Protein AF-A0A359LTV9-F1 (afdb_monomer)

Radius of gyration: 16.1 Å; Cα contacts (8 Å, |Δi|>4): 84; chains: 1; bounding box: 39×19×38 Å

pLDDT: mean 91.82, std 6.47, range [71.12, 98.25]

Secondary structure (DSS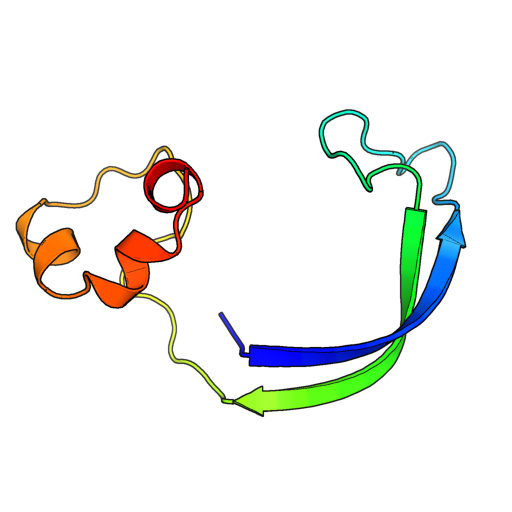P, 8-state):
--EEEEEEEEEEPPTTT--TTSTTTTEEEEEEEEEEEE--PPPSS-SSSS----HHHHHHTHHHHTTSHHHH-

Fo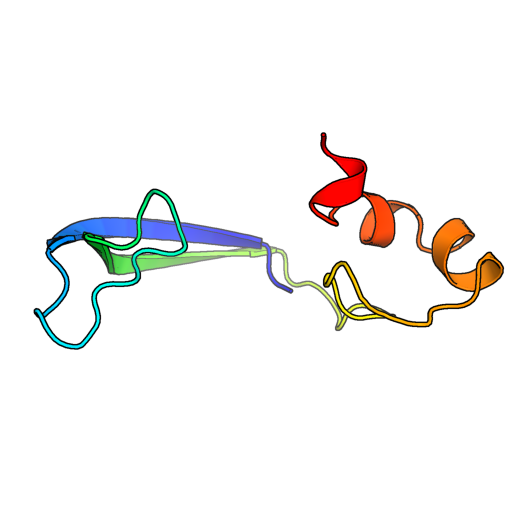ldseek 3Di:
DFDKDFDFDKDADDPVQQDPVDPCRRIDGDTPDMDGPGDDDDDPDDLEPDDPDDPVSCVVVVVSPCSRPVNVD

Mean predicted aligned error: 4.67 Å

Sequence (73 aa):
EYVVAVEGHVELRSPETINATIPTGEVEVVADRVWLLNESRTPPFPLEDHVDVSEDARLEFRYVDLRRPRMQR

Structure (mmCIF, N/CA/C/O backbone):
data_AF-A0A359LTV9-F1
#
_entry.id   AF-A0A359LTV9-F1
#
loop_
_atom_site.group_PDB
_atom_site.id
_atom_site.type_symbol
_atom_site.label_atom_id
_atom_site.label_alt_id
_atom_site.label_comp_id
_atom_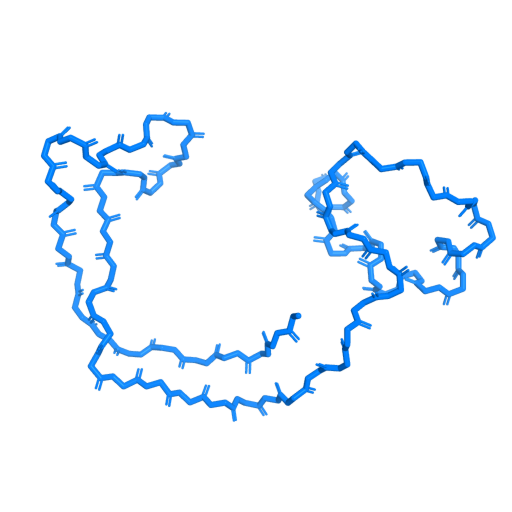site.label_asym_id
_atom_site.label_entity_id
_atom_site.label_seq_id
_atom_site.pdbx_PDB_ins_code
_atom_site.Cartn_x
_atom_site.Cartn_y
_atom_site.Cartn_z
_atom_site.occupancy
_atom_site.B_iso_or_equiv
_atom_site.auth_seq_id
_atom_site.auth_comp_id
_atom_site.auth_asym_id
_atom_site.auth_atom_id
_atom_site.pdbx_PDB_model_num
ATOM 1 N N . GLU A 1 1 ? 2.688 -4.705 -5.904 1.00 86.25 1 GLU A N 1
ATOM 2 C CA . GLU A 1 1 ? 2.427 -3.249 -5.861 1.00 86.25 1 GLU A CA 1
ATOM 3 C C . GLU A 1 1 ? 1.243 -2.905 -6.740 1.00 86.25 1 GLU A C 1
ATOM 5 O O . GLU A 1 1 ? 1.23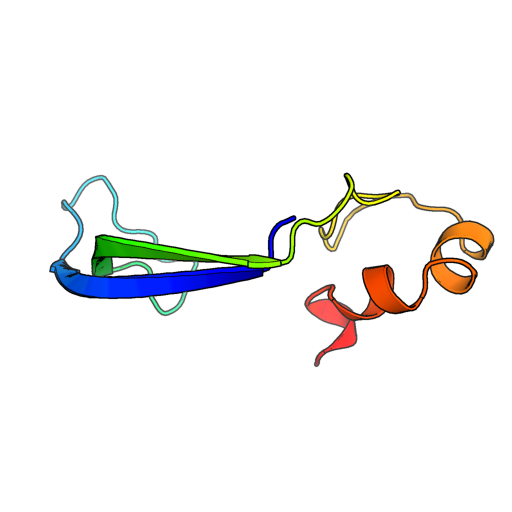5 -3.352 -7.874 1.00 86.25 1 GLU A O 1
ATOM 10 N N . TYR A 1 2 ? 0.279 -2.136 -6.237 1.00 93.75 2 TYR A N 1
ATOM 11 C CA . TYR A 1 2 ? -0.864 -1.608 -6.992 1.00 93.75 2 TYR A CA 1
ATOM 12 C C . TYR A 1 2 ? -0.981 -0.107 -6.729 1.00 93.75 2 TYR A C 1
ATOM 14 O O . TYR A 1 2 ? -0.558 0.359 -5.670 1.00 93.75 2 TYR A O 1
ATOM 22 N N . VAL A 1 3 ? -1.557 0.648 -7.668 1.00 95.88 3 VAL A N 1
ATOM 23 C CA . VAL A 1 3 ? -1.905 2.055 -7.430 1.00 95.88 3 VAL A CA 1
ATOM 24 C C . VAL A 1 3 ? -3.386 2.109 -7.093 1.00 95.88 3 VAL A C 1
ATOM 26 O O . VAL A 1 3 ? -4.230 1.802 -7.936 1.00 95.88 3 VAL A O 1
ATOM 29 N N . VAL A 1 4 ? -3.697 2.471 -5.852 1.00 97.06 4 VAL A N 1
ATOM 30 C CA . VAL A 1 4 ? -5.065 2.482 -5.330 1.00 97.06 4 VAL A CA 1
ATOM 31 C C . VA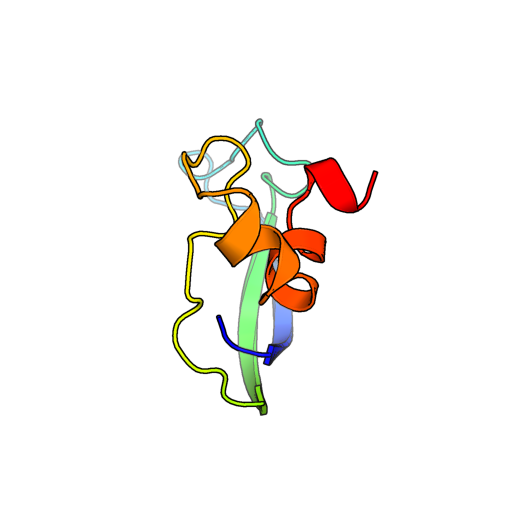L A 1 4 ? -5.414 3.839 -4.738 1.00 97.06 4 VAL A C 1
ATOM 33 O O . VAL A 1 4 ? -4.547 4.540 -4.217 1.00 97.06 4 VAL A O 1
ATOM 36 N N . ALA A 1 5 ? -6.695 4.186 -4.802 1.00 97.50 5 ALA A N 1
ATOM 37 C CA . ALA A 1 5 ? -7.294 5.214 -3.963 1.00 97.50 5 ALA A CA 1
ATOM 38 C C . ALA A 1 5 ? -8.228 4.536 -2.960 1.00 97.50 5 ALA A C 1
ATOM 40 O O . ALA A 1 5 ? -8.927 3.584 -3.310 1.00 97.50 5 ALA A O 1
ATOM 41 N N . VAL A 1 6 ? -8.240 5.025 -1.725 1.00 97.62 6 VAL A N 1
ATOM 42 C CA . VAL A 1 6 ? -9.091 4.511 -0.648 1.00 97.62 6 VAL A CA 1
ATOM 43 C C . VAL A 1 6 ? -9.829 5.692 -0.027 1.00 97.62 6 VAL A C 1
ATOM 45 O O . VAL A 1 6 ? -9.204 6.699 0.297 1.00 97.62 6 VAL A O 1
ATOM 48 N N . GLU A 1 7 ? -11.147 5.570 0.118 1.00 98.25 7 GLU A N 1
ATOM 49 C CA . GLU A 1 7 ? -12.000 6.488 0.880 1.00 98.25 7 GLU A CA 1
ATOM 50 C C . GLU A 1 7 ? -12.582 5.717 2.066 1.00 98.25 7 GLU A C 1
ATOM 52 O O . GLU A 1 7 ? -13.005 4.566 1.935 1.00 98.25 7 GLU A O 1
ATOM 57 N N . GLY A 1 8 ? -12.576 6.347 3.232 1.00 97.62 8 GLY A N 1
ATOM 58 C CA . GLY A 1 8 ? -13.018 5.739 4.474 1.00 97.62 8 GLY A CA 1
ATOM 59 C C . GLY A 1 8 ? -12.929 6.720 5.630 1.00 97.62 8 GLY A C 1
ATOM 60 O O . GLY A 1 8 ? -12.586 7.892 5.441 1.00 97.62 8 GLY A O 1
ATOM 61 N N . HIS A 1 9 ? -13.201 6.233 6.832 1.00 97.19 9 HIS A N 1
ATOM 62 C CA . HIS A 1 9 ? -13.107 7.015 8.059 1.00 97.19 9 HIS A CA 1
ATOM 63 C C . HIS A 1 9 ? -11.914 6.573 8.909 1.00 97.19 9 HIS A C 1
ATOM 65 O O . HIS A 1 9 ? -11.461 5.431 8.842 1.00 97.19 9 HIS A O 1
ATOM 71 N N . VAL A 1 10 ? -11.375 7.513 9.684 1.00 97.69 10 VAL A N 1
ATOM 72 C CA . VAL A 1 10 ? -10.239 7.270 10.578 1.00 97.69 10 VAL A CA 1
ATOM 73 C C . VAL A 1 10 ? -10.760 6.793 11.928 1.00 97.69 10 VAL A C 1
ATOM 75 O O . VAL A 1 10 ? -11.619 7.450 12.517 1.00 97.69 10 VAL A O 1
ATOM 78 N N . GLU A 1 11 ? -10.202 5.699 12.431 1.00 96.69 11 GLU A N 1
ATOM 79 C CA . GLU A 1 11 ? -10.496 5.155 13.755 1.00 96.69 11 GLU A CA 1
ATOM 80 C C . GLU A 1 11 ? -9.197 4.923 14.540 1.00 96.69 11 GLU A C 1
ATOM 82 O O . GLU A 1 11 ? -8.112 4.777 13.969 1.00 96.69 11 GLU A O 1
ATOM 87 N N . LEU A 1 12 ? -9.296 4.938 15.870 1.00 97.19 12 LEU A N 1
ATOM 88 C CA . LEU A 1 12 ? -8.195 4.537 16.740 1.00 97.19 12 LEU A CA 1
ATOM 89 C C . LEU A 1 12 ? -8.005 3.025 16.659 1.00 97.19 12 LEU A C 1
ATOM 91 O O . LEU A 1 12 ? -8.970 2.265 16.707 1.00 97.19 12 LEU A O 1
ATOM 95 N N . ARG A 1 13 ? -6.749 2.588 16.608 1.00 95.88 13 ARG A N 1
ATOM 96 C CA . ARG A 1 13 ? -6.436 1.160 16.680 1.00 95.88 13 ARG A CA 1
ATOM 97 C C . ARG A 1 13 ? -6.774 0.595 18.053 1.00 95.88 13 ARG A C 1
ATOM 99 O O . ARG A 1 13 ? -6.771 1.311 19.058 1.00 95.88 13 ARG A O 1
ATOM 106 N N . SER A 1 14 ? -6.993 -0.717 18.112 1.00 94.62 14 SER A N 1
ATOM 107 C CA . SER A 1 14 ? -7.097 -1.399 19.402 1.00 94.62 14 SER A CA 1
ATOM 108 C C . SER A 1 14 ? -5.767 -1.289 20.166 1.00 94.62 14 SER A C 1
ATOM 110 O O . SER A 1 14 ? -4.707 -1.233 19.533 1.00 94.62 14 SER A O 1
ATOM 112 N N . PRO A 1 15 ? -5.773 -1.299 21.511 1.00 93.06 15 PRO A N 1
ATOM 113 C CA . PRO A 1 15 ? -4.548 -1.164 22.304 1.00 93.06 15 PRO A CA 1
ATOM 114 C C . PRO A 1 15 ? -3.445 -2.168 21.933 1.00 93.06 15 PRO A C 1
ATOM 116 O O . PRO A 1 15 ? -2.262 -1.856 22.037 1.00 93.06 15 PRO A O 1
ATOM 119 N N . GLU A 1 16 ? -3.821 -3.360 21.466 1.00 95.06 16 GLU A N 1
ATOM 120 C CA . GLU A 1 16 ? -2.911 -4.442 21.080 1.00 95.06 16 GLU A CA 1
ATOM 121 C C . GLU A 1 16 ? -2.303 -4.262 19.678 1.00 95.06 16 GLU A C 1
ATOM 123 O O . GLU A 1 16 ? -1.320 -4.924 19.350 1.00 95.06 16 GLU A O 1
ATOM 128 N N . THR A 1 17 ? -2.885 -3.399 18.838 1.00 93.88 17 THR A N 1
ATOM 129 C CA . THR A 1 17 ? -2.511 -3.217 17.420 1.00 93.88 17 THR A CA 1
ATOM 130 C C . THR A 1 17 ? -1.858 -1.862 17.125 1.00 93.88 17 THR A C 1
ATOM 132 O O . THR A 1 17 ? -1.485 -1.575 15.977 1.00 93.88 17 THR A O 1
ATOM 135 N N . ILE A 1 18 ? -1.659 -1.040 18.163 1.00 95.56 18 ILE A N 1
ATOM 136 C CA . ILE A 1 18 ? -0.894 0.208 18.090 1.00 95.56 18 ILE A CA 1
ATOM 137 C C . ILE A 1 18 ? 0.556 -0.096 17.700 1.00 95.56 18 ILE A C 1
ATOM 139 O O . ILE A 1 18 ? 1.227 -0.928 18.311 1.00 95.56 18 ILE A O 1
ATOM 143 N N . ASN A 1 19 ? 1.064 0.625 16.700 1.00 95.06 19 ASN A N 1
ATOM 144 C CA . ASN A 1 19 ? 2.445 0.499 16.248 1.00 95.06 19 ASN A CA 1
ATOM 145 C C . ASN A 1 19 ? 3.258 1.781 16.498 1.00 95.06 19 ASN A C 1
ATOM 147 O O . ASN A 1 19 ? 3.271 2.691 15.675 1.00 95.06 19 ASN A O 1
ATOM 151 N N . ALA A 1 20 ? 4.037 1.814 17.579 1.00 94.00 20 ALA A N 1
ATOM 152 C CA . ALA A 1 20 ? 4.877 2.966 17.921 1.00 94.00 20 ALA A CA 1
ATOM 153 C C . ALA A 1 20 ? 6.046 3.233 16.943 1.00 94.00 20 ALA A C 1
ATOM 155 O O . ALA A 1 20 ? 6.712 4.261 17.059 1.00 94.00 20 ALA A O 1
ATOM 156 N N . THR A 1 21 ? 6.334 2.336 15.988 1.00 94.31 21 THR A N 1
ATOM 157 C CA . THR A 1 21 ? 7.451 2.517 15.042 1.00 94.31 21 THR A CA 1
ATOM 158 C C . THR A 1 21 ? 7.100 3.394 13.842 1.00 94.31 21 THR A C 1
ATOM 160 O O . THR A 1 21 ? 7.995 3.739 13.071 1.00 94.31 21 THR A O 1
ATOM 163 N N . ILE A 1 22 ? 5.821 3.728 13.639 1.00 93.06 22 ILE A N 1
ATOM 164 C CA . ILE A 1 22 ? 5.357 4.556 12.518 1.00 93.06 22 ILE A CA 1
ATOM 165 C C . ILE A 1 22 ? 4.561 5.773 13.017 1.00 93.06 22 ILE A C 1
ATOM 167 O O . ILE A 1 22 ? 3.819 5.653 13.989 1.00 93.06 22 ILE A O 1
ATOM 171 N N . PRO A 1 23 ? 4.645 6.940 12.344 1.00 93.62 23 PRO A N 1
ATOM 172 C CA . PRO A 1 23 ? 3.970 8.162 12.802 1.00 93.62 23 PRO A CA 1
ATOM 173 C C . PRO A 1 23 ? 2.442 8.062 12.884 1.00 93.62 23 PRO A C 1
ATOM 175 O O . PRO A 1 23 ? 1.817 8.776 13.656 1.00 93.62 23 PRO A O 1
ATOM 178 N N . THR A 1 24 ? 1.835 7.193 12.074 1.00 95.62 24 THR A N 1
ATOM 179 C CA . THR A 1 24 ? 0.381 6.980 12.005 1.00 95.62 24 THR A CA 1
ATOM 180 C C . THR A 1 24 ? -0.071 5.737 12.769 1.00 95.62 24 THR A C 1
ATOM 182 O O . THR A 1 24 ? -1.178 5.256 12.562 1.00 95.62 24 THR A O 1
ATOM 185 N N . GLY A 1 25 ? 0.777 5.167 13.625 1.00 96.06 25 GLY A N 1
ATOM 186 C CA . GLY A 1 25 ? 0.540 3.846 14.202 1.00 96.06 25 GLY A CA 1
ATOM 187 C C . GLY A 1 25 ? -0.504 3.761 15.309 1.00 96.06 25 GLY A C 1
ATOM 188 O O . GLY A 1 25 ? -0.798 2.654 15.743 1.00 96.06 25 GLY A O 1
ATOM 189 N N . GLU A 1 26 ? -1.061 4.884 15.757 1.00 96.75 26 GLU A N 1
ATOM 190 C CA . GLU A 1 26 ? -2.171 4.930 16.723 1.00 96.75 26 GLU A CA 1
ATOM 191 C C . GLU A 1 26 ? -3.549 4.858 16.047 1.00 96.75 26 GLU A C 1
ATOM 193 O O . GLU A 1 26 ? -4.552 4.578 16.702 1.00 96.75 26 GLU A O 1
ATOM 198 N N . VAL A 1 27 ? -3.607 5.092 14.733 1.00 96.88 27 VAL A N 1
ATOM 199 C CA . VAL A 1 27 ? -4.850 5.179 13.960 1.00 96.88 27 VAL A CA 1
ATOM 200 C C . VAL A 1 27 ? -4.825 4.249 12.749 1.00 96.88 27 VAL A C 1
ATOM 202 O O . VAL A 1 27 ? -3.775 3.794 12.284 1.00 96.88 27 VAL A O 1
ATOM 205 N N . GLU A 1 28 ? -5.999 3.956 12.215 1.00 96.81 28 GLU A N 1
ATOM 206 C CA . GLU A 1 28 ? -6.175 3.270 10.941 1.00 96.81 28 GLU A CA 1
ATOM 207 C C . GLU A 1 28 ? -7.353 3.849 10.158 1.00 96.81 28 GLU A C 1
ATOM 209 O O . GLU A 1 28 ? -8.124 4.656 10.674 1.00 96.81 28 GLU A O 1
ATOM 214 N N . VAL A 1 29 ? -7.444 3.492 8.876 1.00 97.06 29 VAL A N 1
ATOM 215 C CA . VAL A 1 29 ? -8.553 3.898 8.007 1.00 97.06 29 VAL A CA 1
ATOM 216 C C . VAL A 1 29 ? -9.413 2.675 7.737 1.00 97.06 29 VAL A C 1
ATOM 218 O O . VAL A 1 29 ? -8.959 1.737 7.078 1.00 97.06 29 VAL A O 1
ATOM 221 N N . VAL A 1 30 ? -10.657 2.702 8.210 1.00 97.12 30 VAL A N 1
ATOM 222 C CA . VAL A 1 30 ? -11.672 1.705 7.865 1.00 97.12 30 VAL A CA 1
ATOM 223 C C . VAL A 1 30 ? -12.183 2.044 6.468 1.00 97.12 30 VAL A C 1
ATOM 225 O O . VAL A 1 30 ? -12.816 3.078 6.252 1.00 97.12 30 VAL A O 1
ATOM 228 N N . ALA A 1 31 ? -11.823 1.212 5.491 1.00 97.56 31 ALA A N 1
ATOM 229 C CA . ALA A 1 31 ? -12.093 1.480 4.085 1.00 97.56 31 ALA A CA 1
ATOM 230 C C . ALA A 1 31 ? -13.571 1.246 3.740 1.00 97.56 31 ALA A C 1
ATOM 232 O O . ALA A 1 31 ? -14.045 0.111 3.754 1.00 97.56 31 ALA A O 1
ATOM 233 N N . ASP A 1 32 ? -14.265 2.313 3.345 1.00 97.56 32 ASP A N 1
ATOM 234 C CA . ASP A 1 32 ? -15.643 2.258 2.847 1.00 97.56 32 ASP A CA 1
ATOM 235 C C . ASP A 1 32 ? -15.672 2.033 1.326 1.00 97.56 32 ASP A C 1
ATOM 237 O O . ASP A 1 32 ? -16.572 1.383 0.786 1.00 97.56 32 ASP A O 1
ATOM 241 N N . ARG A 1 33 ? -14.673 2.570 0.611 1.00 97.81 33 ARG A N 1
ATOM 242 C CA . ARG A 1 33 ? -14.505 2.418 -0.839 1.00 97.81 33 ARG A CA 1
ATOM 243 C C . ARG A 1 33 ? -13.039 2.291 -1.221 1.00 97.81 33 ARG A C 1
ATOM 245 O O . ARG A 1 33 ? -12.170 2.973 -0.683 1.00 97.81 33 ARG A O 1
ATOM 252 N N . VAL A 1 34 ? -12.782 1.453 -2.220 1.00 97.62 34 VAL A N 1
ATOM 253 C CA . VAL A 1 34 ? -11.453 1.248 -2.797 1.00 97.62 34 VAL A CA 1
ATOM 254 C C . VAL A 1 34 ? -11.564 1.303 -4.314 1.00 97.62 34 VAL A C 1
ATOM 256 O O . VAL A 1 34 ? -12.392 0.611 -4.906 1.00 97.62 34 VAL A O 1
ATOM 259 N N . TRP A 1 35 ? -10.707 2.099 -4.947 1.00 98.19 35 TRP A N 1
ATOM 260 C CA . TRP A 1 35 ? -10.555 2.142 -6.398 1.00 98.19 35 TRP A CA 1
ATOM 261 C C . TRP A 1 35 ? -9.181 1.634 -6.791 1.00 98.19 35 TRP A C 1
ATOM 263 O O . TRP A 1 35 ? -8.158 2.105 -6.289 1.00 98.19 35 TRP A O 1
ATOM 273 N N . LEU A 1 36 ? -9.163 0.716 -7.752 1.00 97.00 36 LEU A N 1
ATOM 274 C CA . LEU A 1 36 ? -7.949 0.325 -8.445 1.00 97.00 36 LEU A CA 1
ATOM 275 C C . LEU A 1 36 ? -7.680 1.341 -9.556 1.00 97.00 36 LEU A C 1
ATOM 277 O O . LEU A 1 36 ? -8.329 1.314 -10.599 1.00 97.00 36 LEU A O 1
ATOM 281 N N . LEU A 1 37 ? -6.750 2.264 -9.310 1.00 97.00 37 LEU A N 1
ATOM 282 C CA . LEU A 1 37 ? -6.382 3.291 -10.286 1.00 97.00 37 LEU A CA 1
ATOM 283 C C . LEU A 1 37 ? -5.495 2.711 -11.385 1.00 97.00 37 LEU A C 1
ATOM 285 O O . LEU A 1 37 ? -5.609 3.104 -12.543 1.00 97.00 37 LEU A O 1
ATOM 289 N N . ASN A 1 38 ? -4.591 1.801 -11.014 1.00 96.94 38 ASN A N 1
ATOM 290 C CA . ASN A 1 38 ? -3.755 1.098 -11.972 1.00 96.94 38 ASN A CA 1
ATOM 291 C C . ASN A 1 38 ? -3.293 -0.260 -11.438 1.00 96.94 38 ASN A C 1
ATOM 293 O O . ASN A 1 38 ? -2.883 -0.394 -10.278 1.00 96.94 38 ASN A O 1
ATOM 297 N N . GLU A 1 39 ? -3.300 -1.247 -12.326 1.00 94.50 39 GLU A N 1
ATOM 298 C CA . GLU A 1 39 ? -2.654 -2.530 -12.098 1.00 94.50 39 GLU A CA 1
ATOM 299 C C . GLU A 1 39 ? -1.141 -2.386 -12.245 1.00 94.50 39 GLU A C 1
ATOM 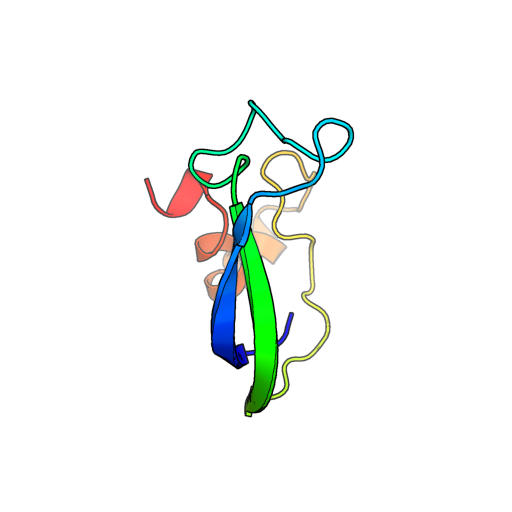301 O O . GLU A 1 39 ? -0.633 -1.628 -13.072 1.00 94.50 39 GLU A O 1
ATOM 306 N N . SER A 1 40 ? -0.387 -3.133 -11.445 1.00 91.25 40 SER A N 1
ATOM 307 C CA . SER A 1 40 ? 1.056 -3.214 -11.625 1.00 91.25 40 SER A CA 1
ATOM 308 C C . SER A 1 40 ? 1.511 -4.653 -11.491 1.00 91.25 40 SER A C 1
ATOM 310 O O . SER A 1 40 ? 1.065 -5.406 -10.627 1.00 91.25 40 SER A O 1
ATOM 312 N N . ARG A 1 41 ? 2.438 -5.028 -12.373 1.00 90.12 41 ARG A N 1
ATOM 313 C CA . ARG A 1 41 ? 3.112 -6.322 -12.309 1.00 90.12 41 ARG A CA 1
ATOM 314 C C . ARG A 1 41 ? 3.915 -6.414 -11.013 1.00 90.12 41 ARG A C 1
ATOM 316 O O . ARG A 1 41 ? 4.279 -5.394 -10.417 1.00 90.12 41 ARG A O 1
ATOM 323 N N . THR A 1 42 ? 4.198 -7.640 -10.589 1.00 90.62 42 THR A N 1
ATOM 324 C CA . THR A 1 42 ? 5.103 -7.891 -9.465 1.00 90.62 42 THR A CA 1
ATOM 325 C C . THR A 1 42 ? 6.441 -7.194 -9.730 1.00 90.62 42 THR A C 1
ATOM 327 O O . THR A 1 42 ? 6.998 -7.380 -10.816 1.00 90.62 42 THR A O 1
ATOM 330 N N . PRO A 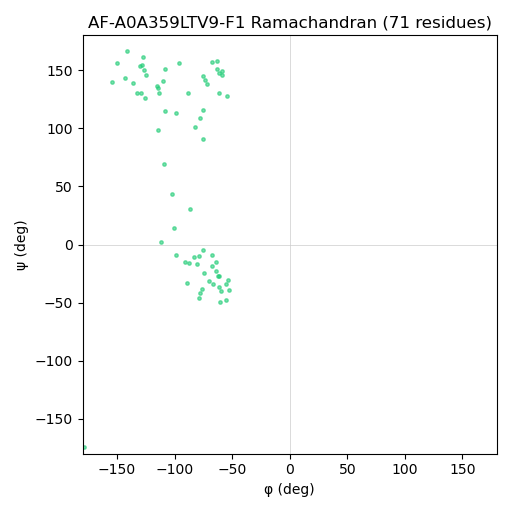1 43 ? 6.951 -6.372 -8.794 1.00 89.75 43 PRO A N 1
ATOM 331 C CA . PRO A 1 43 ? 8.246 -5.735 -8.965 1.00 89.75 43 PRO A CA 1
ATOM 332 C C . PRO A 1 43 ? 9.363 -6.76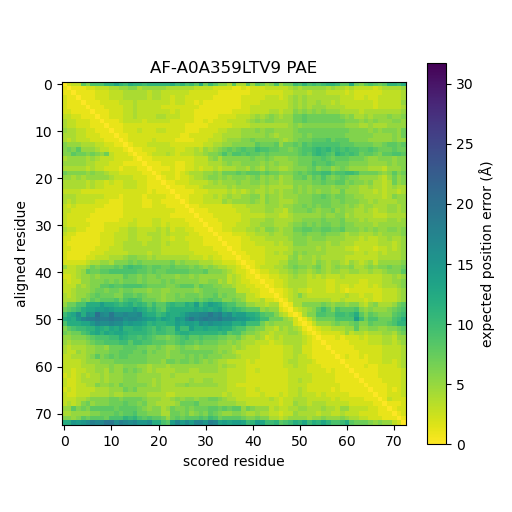5 -9.155 1.00 89.75 43 PRO A C 1
ATOM 334 O O . PRO A 1 43 ? 9.300 -7.843 -8.563 1.00 89.75 43 PRO A O 1
ATOM 337 N N . PRO A 1 44 ? 10.413 -6.420 -9.916 1.00 88.38 44 PRO A N 1
ATOM 338 C CA . PRO A 1 44 ? 11.565 -7.295 -10.121 1.00 88.38 44 PRO A CA 1
ATOM 339 C C . PRO A 1 44 ? 12.392 -7.506 -8.842 1.00 88.38 44 PRO A C 1
ATOM 341 O O . PRO A 1 44 ? 13.147 -8.469 -8.759 1.00 88.38 44 PRO A O 1
ATOM 344 N N . PHE A 1 45 ? 12.245 -6.633 -7.840 1.00 89.81 45 PHE A N 1
ATOM 345 C CA . PHE A 1 45 ? 12.843 -6.775 -6.513 1.00 89.81 45 PHE A CA 1
ATOM 346 C C . PHE A 1 45 ? 11.972 -6.106 -5.429 1.00 89.81 45 PHE A C 1
ATOM 348 O O . PHE A 1 45 ? 11.208 -5.187 -5.748 1.00 89.81 45 PHE A O 1
ATOM 355 N N . PRO A 1 46 ? 12.074 -6.533 -4.153 1.00 87.81 46 PRO A N 1
ATOM 356 C CA . PRO A 1 46 ? 11.349 -5.920 -3.039 1.00 87.81 46 PRO A CA 1
ATOM 357 C C . PRO A 1 46 ? 11.706 -4.442 -2.820 1.00 87.81 46 PRO A C 1
ATOM 359 O O . PRO A 1 46 ? 12.848 -4.025 -3.003 1.00 87.81 46 PRO A O 1
ATOM 362 N N . LEU A 1 47 ? 10.734 -3.649 -2.362 1.00 84.62 47 LEU A N 1
ATOM 363 C CA . LEU A 1 47 ? 10.889 -2.212 -2.077 1.00 84.62 47 LEU A CA 1
ATOM 364 C C . LEU A 1 47 ? 11.408 -1.923 -0.657 1.00 84.62 47 LEU A C 1
ATOM 366 O O . LEU A 1 47 ? 11.098 -0.889 -0.071 1.00 84.62 47 LEU A O 1
ATOM 370 N N . GLU A 1 48 ? 12.205 -2.830 -0.102 1.00 82.12 48 GLU A N 1
ATOM 371 C CA . GLU A 1 48 ? 12.774 -2.710 1.240 1.00 82.12 48 GLU A CA 1
ATOM 372 C C . GLU A 1 48 ? 14.199 -2.139 1.180 1.00 82.12 48 GLU A C 1
ATOM 374 O O . GLU A 1 48 ? 14.892 -2.224 0.162 1.00 82.12 48 GLU A O 1
ATOM 379 N N . ASP A 1 49 ? 14.675 -1.522 2.262 1.00 72.50 49 ASP A N 1
ATOM 380 C CA . ASP A 1 49 ? 16.005 -0.894 2.280 1.00 72.50 49 ASP A CA 1
ATOM 381 C C . ASP A 1 49 ? 17.155 -1.921 2.354 1.00 72.50 49 ASP A C 1
ATOM 383 O O . ASP A 1 49 ? 18.252 -1.661 1.852 1.00 72.50 49 ASP A O 1
ATOM 387 N N . HIS A 1 50 ? 16.900 -3.118 2.886 1.00 71.12 50 HIS A N 1
ATOM 388 C CA . HIS A 1 50 ? 17.896 -4.177 3.070 1.00 71.12 50 HIS A CA 1
ATOM 389 C C . HIS A 1 50 ? 17.662 -5.348 2.112 1.00 71.12 50 HIS A C 1
ATOM 391 O O . HIS A 1 50 ? 17.285 -6.439 2.527 1.00 71.12 50 HIS A O 1
ATOM 397 N N . VAL A 1 51 ? 17.890 -5.114 0.819 1.00 71.75 51 VAL A N 1
ATOM 398 C CA . VAL A 1 51 ? 17.809 -6.159 -0.211 1.00 71.75 51 VAL A CA 1
ATOM 399 C C . VAL A 1 51 ? 19.110 -6.187 -1.002 1.00 71.75 51 VAL A C 1
ATOM 401 O O . VAL A 1 51 ? 19.519 -5.159 -1.551 1.00 71.75 51 VAL A O 1
ATOM 404 N N . ASP A 1 52 ? 19.729 -7.364 -1.091 1.00 77.50 52 ASP A N 1
ATOM 405 C CA . ASP A 1 52 ? 20.843 -7.620 -2.004 1.00 77.50 52 ASP A CA 1
ATOM 406 C C . ASP A 1 52 ? 20.310 -7.756 -3.437 1.00 77.50 52 ASP A C 1
ATOM 408 O O . ASP A 1 52 ? 19.919 -8.830 -3.894 1.00 77.50 52 ASP A O 1
ATOM 412 N N . VAL A 1 53 ? 20.262 -6.625 -4.142 1.00 84.38 53 VAL A N 1
ATOM 413 C CA . VAL A 1 53 ? 19.921 -6.530 -5.568 1.00 84.38 53 VAL A CA 1
ATOM 414 C C . VAL A 1 53 ? 21.155 -6.046 -6.319 1.00 84.38 53 VAL A C 1
ATOM 416 O O . VAL A 1 53 ? 21.795 -5.084 -5.884 1.00 84.38 53 VAL A O 1
ATOM 419 N N . SER A 1 54 ? 21.476 -6.676 -7.453 1.00 91.06 54 SER A N 1
ATOM 420 C CA . SER A 1 54 ? 22.596 -6.244 -8.294 1.00 91.06 54 SER A CA 1
ATOM 421 C C . SER A 1 54 ? 22.417 -4.798 -8.760 1.00 91.06 54 SER A C 1
ATOM 423 O O . SER A 1 54 ? 21.303 -4.329 -9.006 1.00 91.06 54 SER A O 1
ATOM 425 N N . GLU A 1 55 ? 23.529 -4.078 -8.890 1.00 88.50 55 GLU A N 1
ATOM 426 C CA . GLU A 1 55 ? 23.511 -2.689 -9.350 1.00 88.50 55 GLU A CA 1
ATOM 427 C C . GLU A 1 55 ? 22.895 -2.566 -10.749 1.00 88.50 55 GLU A C 1
ATOM 429 O O . GLU A 1 55 ? 22.050 -1.698 -10.964 1.00 88.50 55 GLU A O 1
ATOM 434 N N . ASP A 1 56 ? 23.207 -3.503 -11.646 1.00 93.44 56 ASP A N 1
ATOM 435 C CA . ASP A 1 56 ? 22.638 -3.568 -12.995 1.00 93.44 56 ASP A CA 1
ATOM 436 C C . ASP A 1 56 ? 21.104 -3.607 -12.973 1.00 93.44 56 ASP A C 1
ATOM 438 O O . ASP A 1 56 ? 20.454 -2.797 -13.632 1.00 93.44 56 ASP A O 1
ATOM 442 N N . ALA A 1 57 ? 20.504 -4.472 -12.144 1.00 90.56 57 ALA A N 1
ATOM 443 C CA . ALA A 1 57 ? 19.049 -4.569 -12.029 1.00 90.56 57 ALA A CA 1
ATOM 444 C C . ALA A 1 57 ? 18.432 -3.299 -11.415 1.00 90.56 57 ALA A C 1
ATOM 446 O O . ALA A 1 57 ? 17.334 -2.882 -11.791 1.00 90.56 57 ALA A O 1
ATOM 447 N N . ARG A 1 58 ? 19.139 -2.642 -10.486 1.00 90.56 58 ARG A N 1
ATOM 448 C CA . ARG A 1 58 ? 18.690 -1.369 -9.897 1.00 90.56 58 ARG A CA 1
ATOM 449 C C . ARG A 1 58 ? 18.748 -0.214 -10.891 1.00 90.56 58 ARG A C 1
ATOM 451 O O . ARG A 1 58 ? 17.949 0.714 -10.770 1.00 90.56 58 ARG A O 1
ATOM 458 N N . LEU A 1 59 ? 19.686 -0.240 -11.833 1.00 91.44 59 LEU A N 1
ATOM 459 C CA . LEU A 1 59 ? 19.786 0.750 -12.902 1.00 91.44 59 LEU A CA 1
ATOM 460 C C . LEU A 1 59 ? 18.762 0.485 -14.009 1.00 91.44 59 LEU A C 1
ATOM 462 O O . LEU A 1 59 ? 18.109 1.424 -14.460 1.00 91.44 59 LEU A O 1
ATOM 466 N N . GLU A 1 60 ? 18.558 -0.776 -14.392 1.00 94.44 60 GLU A N 1
ATOM 467 C CA . GLU A 1 60 ? 17.550 -1.171 -15.383 1.00 94.44 60 GLU A CA 1
ATOM 468 C C . GLU A 1 60 ? 16.134 -0.796 -14.919 1.00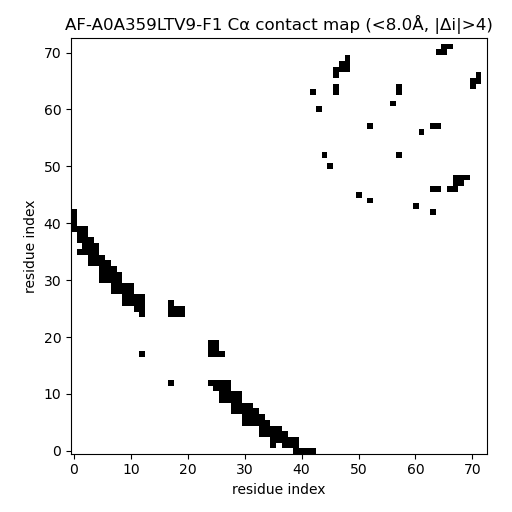 94.44 60 GLU A C 1
ATOM 470 O O . GLU A 1 60 ? 15.388 -0.113 -15.623 1.00 94.44 60 GLU A O 1
ATOM 475 N N . PHE A 1 61 ? 15.783 -1.152 -13.682 1.00 93.31 61 PHE A N 1
ATOM 476 C CA . PHE A 1 61 ? 14.479 -0.854 -13.089 1.00 93.31 61 PHE A CA 1
ATOM 477 C C . PHE A 1 61 ? 14.558 0.328 -12.122 1.00 93.31 61 PHE A C 1
ATOM 479 O O . PHE A 1 61 ? 13.965 0.314 -11.039 1.00 93.31 61 PHE A O 1
ATOM 486 N N . ARG A 1 62 ? 15.280 1.387 -12.513 1.00 92.56 62 ARG A N 1
ATOM 487 C CA . ARG A 1 62 ? 15.530 2.553 -11.651 1.00 92.56 62 ARG A CA 1
ATOM 488 C C . ARG A 1 62 ? 14.258 3.202 -11.122 1.00 92.56 62 ARG A C 1
ATOM 490 O O . ARG A 1 62 ? 14.231 3.649 -9.981 1.00 92.56 62 ARG A O 1
ATOM 497 N N . TYR A 1 63 ? 13.188 3.202 -11.910 1.00 91.56 63 TYR A N 1
ATOM 498 C CA . TYR A 1 63 ? 11.879 3.707 -11.490 1.00 91.56 63 TYR A CA 1
ATOM 499 C C . TYR A 1 63 ? 11.279 2.927 -10.303 1.00 91.56 63 TYR A C 1
ATOM 501 O O . TYR A 1 63 ? 10.522 3.498 -9.522 1.00 91.56 63 TYR A O 1
ATOM 509 N N . VAL A 1 64 ? 11.627 1.645 -10.137 1.00 90.94 64 VAL A N 1
ATOM 510 C CA . VAL A 1 64 ? 11.269 0.836 -8.961 1.00 90.94 64 VAL A CA 1
ATOM 511 C C . VAL A 1 64 ? 12.192 1.174 -7.791 1.00 90.94 64 VAL A C 1
ATOM 513 O O . VAL A 1 64 ? 11.703 1.431 -6.695 1.00 90.94 64 VAL A O 1
ATOM 516 N N . ASP A 1 65 ? 13.510 1.257 -8.010 1.00 91.25 65 ASP A N 1
ATOM 517 C CA . ASP A 1 65 ? 14.480 1.563 -6.940 1.00 91.25 65 ASP A CA 1
ATOM 518 C C . ASP A 1 65 ? 14.245 2.945 -6.309 1.00 91.25 65 ASP A C 1
ATOM 520 O O . ASP A 1 65 ? 14.348 3.097 -5.094 1.00 91.25 65 ASP A O 1
ATOM 524 N N . LEU A 1 66 ? 13.848 3.943 -7.106 1.00 91.75 66 LEU A N 1
ATOM 525 C CA . LEU A 1 66 ? 13.525 5.295 -6.631 1.00 91.75 66 LEU A CA 1
ATOM 526 C C . LEU A 1 66 ? 12.307 5.351 -5.691 1.00 91.75 66 LEU A C 1
ATOM 528 O O . LEU A 1 66 ? 12.104 6.355 -5.011 1.00 91.75 66 LEU A O 1
ATOM 532 N N . ARG A 1 67 ? 11.491 4.292 -5.624 1.00 91.25 67 ARG A N 1
ATOM 533 C CA . ARG A 1 67 ? 10.365 4.206 -4.680 1.00 91.25 67 ARG A CA 1
ATOM 534 C C . ARG A 1 67 ? 10.791 3.827 -3.259 1.00 91.25 67 ARG A C 1
ATOM 536 O O . ARG A 1 67 ? 9.960 3.886 -2.358 1.00 91.25 67 ARG A O 1
ATOM 543 N N . ARG A 1 68 ? 12.045 3.417 -3.050 1.00 89.69 68 ARG A N 1
ATOM 544 C CA . ARG A 1 68 ? 12.542 2.994 -1.735 1.00 89.69 68 ARG A CA 1
ATOM 545 C C . ARG A 1 68 ? 12.739 4.206 -0.815 1.00 89.69 68 ARG A C 1
ATOM 547 O O . ARG A 1 68 ? 13.245 5.226 -1.293 1.00 89.69 68 ARG A O 1
ATOM 554 N N . PRO A 1 69 ? 12.420 4.113 0.491 1.00 86.00 69 PRO A N 1
ATOM 555 C CA . PRO A 1 69 ? 12.505 5.247 1.414 1.00 86.00 69 PRO A CA 1
ATOM 556 C C . PRO A 1 69 ? 13.868 5.947 1.421 1.00 86.00 69 PRO A C 1
ATOM 558 O O . PRO A 1 69 ? 13.920 7.176 1.438 1.00 86.00 69 PRO A O 1
ATOM 561 N N . ARG A 1 70 ? 14.974 5.191 1.340 1.00 87.06 70 ARG A N 1
ATOM 562 C CA . ARG A 1 70 ? 16.334 5.758 1.287 1.00 87.06 70 ARG A CA 1
ATOM 563 C C . ARG A 1 70 ? 16.613 6.609 0.040 1.00 87.06 70 ARG A C 1
ATOM 565 O O . ARG A 1 70 ? 17.531 7.414 0.067 1.00 87.06 70 ARG A O 1
ATOM 572 N N . MET A 1 71 ? 15.877 6.407 -1.054 1.00 87.94 71 MET A N 1
ATOM 573 C CA . MET A 1 71 ? 16.060 7.141 -2.313 1.00 87.94 71 MET A CA 1
ATOM 574 C C . MET A 1 71 ? 15.202 8.412 -2.405 1.00 87.94 71 MET A C 1
ATOM 576 O O . MET A 1 71 ? 15.442 9.231 -3.287 1.00 87.94 71 MET A O 1
ATOM 580 N N . GLN A 1 72 ? 14.197 8.557 -1.534 1.00 85.31 72 GLN A N 1
ATOM 581 C CA . GLN A 1 72 ? 13.256 9.688 -1.516 1.00 85.31 72 GLN A CA 1
ATOM 582 C C . GLN A 1 72 ? 13.603 10.764 -0.479 1.00 85.31 72 GLN A C 1
ATOM 584 O O . GLN A 1 72 ? 12.962 11.814 -0.453 1.00 85.31 72 GLN A O 1
ATOM 589 N N . ARG A 1 73 ? 14.572 10.481 0.392 1.00 71.38 73 ARG A N 1
ATOM 590 C CA . ARG A 1 73 ? 15.119 11.405 1.389 1.00 71.38 73 ARG A CA 1
ATOM 591 C C . ARG A 1 73 ? 16.424 11.991 0.878 1.00 71.38 73 ARG A C 1
ATOM 593 O O . ARG A 1 73 ? 16.654 13.184 1.163 1.00 71.38 73 ARG A O 1
#

Nearest PDB structures (foldseek):
  4wj3-assembly2_O  TM=9.308E-01  e=1.111E-05  Pseudomonas aeruginosa PAO1
  4o2d-assembly1_B  TM=9.609E-01  e=2.217E-05  Mycolicibacterium smegmatis MC2 155
  4o2d-assembly1_A  TM=9.580E-01  e=2.375E-05  Mycolicibacterium smegmatis MC2 155
  6wom-assembly1_A  TM=9.533E-01  e=3.131E-05  Elizabethkingia anophelis
  4ah6-assembly2_D  TM=9.251E-01  e=4.955E-04  Homo sapiens

Solvent-accessible surface area (backbone atoms only — not comparable to full-atom values): 4773 Å² total; per-residue (Å²): 98,70,44,68,50,76,45,61,50,80,44,73,46,56,89,90,66,48,36,91,91,45,99,62,24,60,47,45,69,56,72,77,43,75,44,80,75,40,89,50,70,78,66,98,63,79,75,58,93,89,63,99,66,60,68,68,60,43,61,75,44,34,81,60,52,54,70,19,72,85,64,72,110